Protein AF-A0A0G9MZM6-F1 (afdb_monomer_lite)

Foldseek 3Di:
DWKDWLVDIDHDDDLVNLLVLLVCDPDPRTFKMWDDPDPFWIKMWGDAQQAIWIWTGDGDDLVRIWTWADDPDDRRDRDDDDDPVVCVPCVPGHWDFNRHDHSVLVSVCSSCVSVVNNVPNPTDTDRDDRTD

Structure (mmCIF, N/CA/C/O backbone):
data_AF-A0A0G9MZM6-F1
#
_entry.id   AF-A0A0G9MZM6-F1
#
loop_
_atom_site.group_PDB
_atom_site.id
_atom_site.type_symbol
_atom_site.label_atom_id
_atom_site.label_alt_id
_atom_site.label_comp_id
_atom_site.label_asym_id
_atom_site.label_entity_id
_atom_site.label_seq_id
_atom_site.pdbx_PDB_ins_code
_atom_site.Cartn_x
_atom_site.Cartn_y
_atom_site.Cartn_z
_atom_site.occupancy
_atom_site.B_iso_or_equiv
_atom_site.auth_seq_id
_atom_site.auth_comp_id
_atom_site.auth_asym_id
_atom_site.auth_atom_id
_atom_site.pdbx_PDB_model_num
ATOM 1 N N . MET A 1 1 ? -8.897 -0.096 10.706 1.00 95.50 1 MET A N 1
ATOM 2 C CA . MET A 1 1 ? -8.618 0.531 9.390 1.00 95.50 1 MET A CA 1
ATOM 3 C C . MET A 1 1 ? -9.199 -0.375 8.334 1.00 95.50 1 MET A C 1
ATOM 5 O O . MET A 1 1 ? -9.195 -1.584 8.543 1.00 95.50 1 MET A O 1
ATOM 9 N N . ARG A 1 2 ? -9.648 0.194 7.218 1.00 97.50 2 ARG A N 1
ATOM 10 C CA . ARG A 1 2 ? -10.266 -0.565 6.135 1.00 97.50 2 ARG A CA 1
ATOM 11 C C . ARG A 1 2 ? -9.247 -0.899 5.056 1.00 97.50 2 ARG A C 1
ATOM 13 O O . ARG A 1 2 ? -8.579 0.011 4.572 1.00 97.50 2 ARG A O 1
ATOM 20 N N . LEU A 1 3 ? -9.149 -2.167 4.673 1.00 97.56 3 LEU A N 1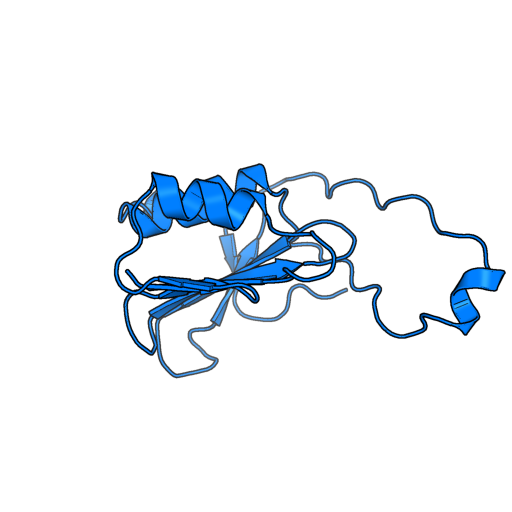
ATOM 21 C CA . LEU A 1 3 ? -8.368 -2.617 3.522 1.00 97.56 3 LEU A CA 1
ATOM 22 C C . LEU A 1 3 ? -9.298 -2.869 2.335 1.00 97.56 3 LEU A C 1
ATOM 24 O O . LEU A 1 3 ? -10.305 -3.555 2.473 1.00 97.56 3 LEU A O 1
ATOM 28 N N . GLU A 1 4 ? -8.917 -2.377 1.168 1.00 96.94 4 GLU A N 1
ATOM 29 C CA . GLU A 1 4 ? -9.540 -2.681 -0.114 1.00 96.94 4 GLU A CA 1
ATOM 30 C C . GLU A 1 4 ? -8.470 -3.203 -1.078 1.00 96.94 4 GLU A C 1
ATOM 32 O O . GLU A 1 4 ? -7.367 -2.664 -1.155 1.00 96.94 4 GLU A O 1
ATOM 37 N N . THR A 1 5 ? -8.793 -4.256 -1.813 1.00 93.75 5 THR A N 1
ATOM 38 C CA . THR A 1 5 ? -8.008 -4.811 -2.924 1.00 93.75 5 THR A CA 1
ATOM 39 C C . THR A 1 5 ? -8.960 -5.076 -4.085 1.00 93.75 5 THR A C 1
ATOM 41 O O . THR A 1 5 ? -10.175 -4.946 -3.927 1.00 93.75 5 THR A O 1
ATOM 44 N N . ASP A 1 6 ? -8.455 -5.514 -5.234 1.00 89.31 6 ASP A N 1
ATOM 45 C CA . ASP A 1 6 ? -9.346 -5.914 -6.334 1.00 89.31 6 ASP A CA 1
ATOM 46 C C . ASP A 1 6 ? -10.145 -7.194 -6.021 1.00 89.31 6 ASP A C 1
ATOM 48 O O . ASP A 1 6 ? -11.148 -7.480 -6.672 1.00 89.31 6 ASP A O 1
ATOM 52 N N . LEU A 1 7 ? -9.733 -7.955 -4.999 1.00 89.62 7 LEU A N 1
ATOM 53 C CA . LEU A 1 7 ? -10.337 -9.239 -4.639 1.00 89.62 7 LEU A CA 1
ATOM 54 C C . LEU A 1 7 ? -11.255 -9.175 -3.416 1.00 89.62 7 LEU A C 1
ATOM 56 O O . LEU A 1 7 ? -12.126 -10.031 -3.262 1.00 89.62 7 LEU A O 1
ATOM 60 N N . THR A 1 8 ? -11.025 -8.234 -2.501 1.00 94.00 8 THR A N 1
ATOM 61 C CA . THR A 1 8 ? -11.732 -8.184 -1.216 1.00 94.00 8 THR A CA 1
ATOM 62 C C . THR A 1 8 ? -11.700 -6.802 -0.579 1.00 94.00 8 THR A C 1
ATOM 64 O O . THR A 1 8 ? -10.752 -6.037 -0.764 1.00 94.00 8 THR A O 1
ATOM 67 N N . GLU A 1 9 ? -12.701 -6.544 0.262 1.00 97.00 9 GLU A N 1
ATOM 68 C CA . GLU A 1 9 ? -12.768 -5.414 1.187 1.00 97.00 9 GLU A CA 1
ATOM 69 C C . GLU A 1 9 ? -12.906 -5.944 2.623 1.00 97.00 9 GLU A C 1
ATOM 71 O O . GLU A 1 9 ? -13.680 -6.867 2.882 1.00 97.00 9 GLU A O 1
ATOM 76 N N . ILE A 1 10 ? -12.134 -5.389 3.557 1.00 97.31 10 ILE A N 1
ATOM 77 C CA . ILE A 1 10 ? -12.123 -5.757 4.977 1.00 97.31 10 ILE A CA 1
ATOM 78 C C . ILE A 1 10 ? -12.238 -4.468 5.793 1.00 97.31 10 ILE A C 1
ATOM 80 O O . ILE A 1 10 ? -11.337 -3.634 5.756 1.00 97.31 10 ILE A O 1
ATOM 84 N N . ALA A 1 11 ? -13.337 -4.296 6.532 1.00 96.44 11 ALA A N 1
ATOM 85 C CA . ALA A 1 11 ? -13.633 -3.056 7.260 1.00 96.44 11 ALA A CA 1
ATOM 86 C C . ALA A 1 11 ? -12.646 -2.760 8.406 1.00 96.44 11 ALA A C 1
ATOM 88 O O . ALA A 1 11 ? -12.219 -1.617 8.568 1.00 96.44 11 ALA A O 1
ATOM 89 N N . ASP A 1 12 ? -12.251 -3.793 9.154 1.00 96.50 12 ASP A N 1
ATOM 90 C CA . ASP A 1 12 ? -11.367 -3.696 10.316 1.00 96.50 12 ASP A CA 1
ATOM 91 C C . ASP A 1 12 ? -10.230 -4.712 10.204 1.00 96.50 12 ASP A C 1
ATOM 93 O O . ASP A 1 12 ? -10.233 -5.756 10.849 1.00 96.50 12 ASP A O 1
ATOM 97 N N . VAL A 1 13 ? -9.265 -4.403 9.337 1.00 97.12 13 VAL A N 1
ATOM 98 C CA . VAL A 1 13 ? -8.176 -5.321 8.991 1.00 97.12 13 VAL A CA 1
ATOM 99 C C . VAL A 1 13 ? -7.195 -5.522 10.152 1.00 97.12 13 VAL A C 1
ATOM 101 O O . VAL A 1 13 ? -6.744 -4.549 10.771 1.00 97.12 13 VAL A O 1
ATOM 104 N N . THR A 1 14 ? -6.815 -6.775 10.421 1.00 97.50 14 THR A N 1
ATOM 105 C CA . THR A 1 14 ? -5.687 -7.091 11.319 1.00 97.50 14 THR A CA 1
ATOM 106 C C . THR A 1 14 ? -4.342 -7.068 10.586 1.00 97.50 14 THR A C 1
ATOM 108 O O . THR A 1 14 ? -4.274 -7.043 9.357 1.00 97.50 14 THR A O 1
ATOM 111 N N . ALA A 1 15 ? -3.233 -7.101 11.331 1.00 96.00 15 ALA A N 1
ATOM 112 C CA . ALA A 1 15 ? -1.897 -7.164 10.736 1.00 96.00 15 ALA A CA 1
ATOM 113 C C . ALA A 1 15 ? -1.681 -8.451 9.916 1.00 96.00 15 ALA A C 1
ATOM 115 O O . ALA A 1 15 ? -1.085 -8.411 8.839 1.00 96.00 15 ALA A O 1
ATOM 116 N N . GLU A 1 16 ? -2.191 -9.585 10.397 1.00 96.81 16 GLU A N 1
ATOM 117 C CA . GLU A 1 16 ? -2.105 -10.874 9.710 1.00 96.81 16 GLU A CA 1
ATOM 118 C C . GLU A 1 16 ? -2.941 -10.888 8.428 1.00 96.81 16 GLU A C 1
ATOM 120 O O . GLU A 1 16 ? -2.488 -11.394 7.401 1.00 96.81 16 GLU A O 1
ATOM 125 N N . GLU A 1 17 ? -4.150 -10.322 8.469 1.00 97.44 17 GLU A N 1
ATOM 126 C CA . GLU A 1 17 ? -5.009 -10.198 7.289 1.00 97.44 17 GLU A CA 1
ATOM 127 C C . GLU A 1 17 ? -4.385 -9.280 6.245 1.00 97.44 17 GLU A C 1
ATOM 129 O O . GLU A 1 17 ? -4.320 -9.643 5.073 1.00 97.44 17 GLU A O 1
ATOM 134 N N . LEU A 1 18 ? -3.845 -8.141 6.680 1.00 96.94 18 LEU A N 1
ATOM 135 C CA . LEU A 1 18 ? -3.131 -7.218 5.814 1.00 96.94 18 LEU A CA 1
ATOM 136 C C . LEU A 1 18 ? -1.954 -7.909 5.118 1.00 96.94 18 LEU A C 1
ATOM 138 O O . LEU A 1 18 ? -1.842 -7.847 3.896 1.00 96.94 18 LEU A O 1
ATOM 142 N N . HIS A 1 19 ? -1.094 -8.600 5.870 1.00 95.69 19 HIS A N 1
ATOM 143 C CA . HIS A 1 19 ? 0.048 -9.308 5.296 1.00 95.69 19 HIS A CA 1
ATOM 144 C C . HIS A 1 19 ? -0.393 -10.383 4.293 1.00 95.69 19 HIS A C 1
ATOM 146 O O . HIS A 1 19 ? 0.153 -10.462 3.191 1.00 95.69 19 HIS A O 1
ATOM 152 N N . ARG A 1 20 ? -1.416 -11.175 4.642 1.00 95.00 20 ARG A N 1
ATOM 153 C CA . ARG A 1 20 ? -1.964 -12.223 3.773 1.00 95.00 20 ARG A CA 1
ATOM 154 C C . ARG A 1 20 ? -2.514 -11.659 2.466 1.00 95.00 20 ARG A C 1
ATOM 156 O O . ARG A 1 20 ? -2.214 -12.209 1.411 1.00 95.00 20 ARG A O 1
ATOM 163 N N . GLU A 1 21 ? -3.312 -10.595 2.517 1.00 94.94 21 GLU A N 1
ATOM 164 C CA . GLU A 1 21 ? -3.906 -10.026 1.304 1.00 94.94 21 GLU A CA 1
ATOM 165 C C . GLU A 1 21 ? -2.865 -9.295 0.446 1.00 94.94 21 GLU A C 1
ATOM 167 O O . GLU A 1 21 ? -2.867 -9.448 -0.775 1.00 94.94 21 GLU A O 1
ATOM 172 N N . LEU A 1 22 ? -1.907 -8.587 1.055 1.00 93.38 22 LEU A N 1
ATOM 173 C CA . LEU A 1 22 ? -0.813 -7.961 0.307 1.00 93.38 22 LEU A CA 1
ATOM 174 C C . LEU A 1 22 ? 0.090 -8.999 -0.366 1.00 93.38 22 LEU A C 1
ATOM 176 O O . LEU A 1 22 ? 0.535 -8.771 -1.484 1.00 93.38 22 LEU A O 1
ATOM 180 N N . ALA A 1 23 ? 0.328 -10.164 0.244 1.00 92.56 23 ALA A N 1
ATOM 181 C CA . ALA A 1 23 ? 1.092 -11.251 -0.381 1.00 92.56 23 ALA A CA 1
ATOM 182 C C . ALA A 1 23 ? 0.464 -11.783 -1.686 1.00 92.56 23 ALA A C 1
ATOM 184 O O . ALA A 1 23 ? 1.132 -12.481 -2.447 1.00 92.56 23 ALA A O 1
ATOM 185 N N . ARG A 1 24 ? -0.805 -11.452 -1.956 1.00 89.31 24 ARG A N 1
ATOM 186 C CA . ARG A 1 24 ? -1.531 -11.830 -3.176 1.00 89.31 24 ARG A CA 1
ATOM 187 C C . ARG A 1 24 ? -1.466 -10.761 -4.270 1.00 89.31 24 ARG A C 1
ATOM 189 O O . ARG A 1 24 ? -2.032 -10.981 -5.344 1.00 89.31 24 ARG A O 1
ATOM 196 N N . LEU A 1 25 ? -0.832 -9.615 -4.013 1.00 86.00 25 LEU A N 1
ATOM 197 C CA . LEU A 1 25 ? -0.633 -8.568 -5.013 1.00 86.00 25 LEU A CA 1
ATOM 198 C C . LEU A 1 25 ? 0.297 -9.039 -6.134 1.00 86.00 25 LEU A C 1
ATOM 200 O O . LEU A 1 25 ? 1.269 -9.758 -5.904 1.00 86.00 25 LEU A O 1
ATOM 204 N N . GLY A 1 26 ? 0.000 -8.606 -7.358 1.00 74.12 26 GLY A N 1
ATOM 205 C CA . GLY A 1 26 ? 0.737 -8.994 -8.562 1.00 74.12 26 GLY A CA 1
ATOM 206 C C . GLY A 1 26 ? 0.398 -10.378 -9.108 1.00 74.12 26 GLY A C 1
ATOM 207 O O . GLY A 1 26 ? 1.108 -10.878 -9.979 1.00 74.12 26 GLY A O 1
ATOM 208 N N . SER A 1 27 ? -0.693 -10.974 -8.623 1.00 72.19 27 SER A N 1
ATOM 209 C CA . SER A 1 27 ? -1.447 -11.959 -9.400 1.00 72.19 27 SER A CA 1
ATOM 210 C C . SER A 1 27 ? -2.264 -11.248 -10.486 1.00 72.19 27 SER A C 1
ATOM 212 O O . SER A 1 27 ? -2.548 -10.057 -10.353 1.00 72.19 27 SER A O 1
ATOM 214 N N . ASP A 1 28 ? -2.628 -11.966 -11.554 1.00 66.94 28 ASP A N 1
ATOM 215 C CA . ASP A 1 28 ? -3.271 -11.395 -12.753 1.00 66.94 28 ASP A CA 1
ATOM 216 C C . ASP A 1 28 ? -4.552 -10.582 -12.447 1.00 66.94 28 ASP A C 1
ATOM 218 O O . ASP A 1 28 ? -4.880 -9.664 -13.195 1.00 66.94 28 ASP A O 1
ATOM 222 N N . ASP A 1 29 ? -5.210 -10.855 -11.312 1.00 76.50 29 ASP A N 1
ATOM 223 C CA . ASP A 1 29 ? -6.476 -10.237 -10.894 1.00 76.50 29 ASP A CA 1
ATOM 224 C C . ASP A 1 29 ? -6.357 -9.346 -9.635 1.00 76.50 29 ASP A C 1
ATOM 226 O O . ASP A 1 29 ? -7.372 -8.969 -9.052 1.00 76.50 29 ASP A O 1
ATOM 230 N N . ASN A 1 30 ? -5.143 -9.038 -9.155 1.00 80.44 30 ASN A N 1
ATOM 231 C CA . ASN A 1 30 ? -4.942 -8.234 -7.940 1.00 80.44 30 ASN A CA 1
ATOM 232 C C . ASN A 1 30 ? -3.803 -7.225 -8.104 1.00 80.44 30 ASN A C 1
ATOM 234 O O . ASN A 1 30 ? -2.643 -7.480 -7.755 1.00 80.44 30 ASN A O 1
ATOM 238 N N . ALA A 1 31 ? -4.150 -6.074 -8.668 1.00 85.50 31 ALA A N 1
ATOM 239 C CA . ALA A 1 31 ? -3.218 -5.062 -9.133 1.00 85.50 31 ALA A CA 1
ATOM 240 C C . ALA A 1 31 ? -2.988 -3.939 -8.115 1.00 85.50 31 ALA A C 1
ATOM 242 O O . ALA A 1 31 ? -1.988 -3.227 -8.223 1.00 85.50 31 ALA A O 1
ATOM 243 N N . ARG A 1 32 ? -3.881 -3.766 -7.133 1.00 91.12 32 ARG A N 1
ATOM 244 C CA . ARG A 1 32 ? -3.806 -2.666 -6.161 1.00 91.12 32 ARG A CA 1
ATOM 245 C C . ARG A 1 32 ? -4.249 -3.045 -4.751 1.00 91.12 32 ARG A C 1
ATOM 247 O O . ARG A 1 32 ? -5.016 -3.981 -4.541 1.00 91.12 32 ARG A O 1
ATOM 254 N N . ALA A 1 33 ? -3.821 -2.233 -3.790 1.00 94.56 33 ALA A N 1
ATOM 255 C CA . ALA A 1 33 ? -4.375 -2.226 -2.441 1.00 94.56 33 ALA A CA 1
ATOM 256 C C . ALA A 1 33 ? -4.515 -0.796 -1.913 1.00 94.56 33 ALA A C 1
ATOM 258 O O . ALA A 1 33 ? -3.671 0.055 -2.193 1.00 94.56 33 ALA A O 1
ATOM 259 N N . ILE A 1 34 ? -5.555 -0.546 -1.120 1.00 95.25 34 ILE A N 1
ATOM 260 C CA . ILE A 1 34 ? -5.819 0.718 -0.426 1.00 95.25 34 ILE A CA 1
ATOM 261 C C . ILE A 1 34 ? -6.079 0.414 1.048 1.00 95.25 34 ILE A C 1
ATOM 263 O O . ILE A 1 34 ? -6.956 -0.376 1.377 1.00 95.25 34 ILE A O 1
ATOM 267 N N . LEU A 1 35 ? -5.330 1.051 1.942 1.00 96.56 35 LEU A N 1
ATOM 268 C CA . LEU A 1 35 ? -5.509 0.970 3.386 1.00 96.56 35 LEU A CA 1
ATOM 269 C C . LEU A 1 35 ? -5.944 2.338 3.920 1.00 96.56 35 LEU A C 1
ATOM 271 O O . LEU A 1 35 ? -5.151 3.278 3.980 1.00 96.56 35 LEU A O 1
ATOM 275 N N . SER A 1 36 ? -7.212 2.443 4.304 1.00 95.38 36 SER A N 1
ATOM 276 C CA . SER A 1 36 ? -7.869 3.691 4.693 1.00 95.38 36 SER A CA 1
ATOM 277 C C . SER A 1 36 ? -8.069 3.797 6.203 1.00 95.38 36 SER A C 1
ATOM 279 O O . SER A 1 36 ? -8.546 2.866 6.863 1.00 95.38 36 SER A O 1
ATOM 281 N N . ARG A 1 37 ? -7.773 4.978 6.748 1.00 92.00 37 ARG A N 1
ATOM 282 C CA . ARG A 1 37 ? -8.224 5.394 8.087 1.00 92.00 37 ARG A CA 1
ATOM 283 C C . ARG A 1 37 ? -9.636 5.952 8.044 1.00 92.00 37 ARG A C 1
ATOM 285 O O . ARG A 1 37 ? -10.440 5.653 8.919 1.00 92.00 37 ARG A O 1
ATOM 292 N N . ASP A 1 38 ? -9.912 6.726 7.005 1.00 90.50 38 ASP A N 1
ATOM 293 C CA . ASP A 1 38 ? -11.195 7.352 6.723 1.00 90.50 38 ASP A CA 1
ATOM 294 C C . ASP A 1 38 ? -11.344 7.562 5.202 1.00 90.50 38 ASP A C 1
ATOM 296 O O . ASP A 1 38 ? -10.547 7.050 4.414 1.00 90.50 38 ASP A O 1
ATOM 300 N N . ALA A 1 39 ? -12.380 8.287 4.776 1.00 86.06 39 ALA A N 1
ATOM 301 C CA . ALA A 1 39 ? -12.688 8.513 3.362 1.00 86.06 39 ALA A CA 1
ATOM 302 C C . ALA A 1 39 ? -11.638 9.348 2.599 1.00 86.06 39 ALA A C 1
ATOM 304 O O . ALA A 1 39 ? -11.629 9.346 1.369 1.00 86.06 39 ALA A O 1
ATOM 305 N N . HIS A 1 40 ? -10.773 10.073 3.305 1.00 85.81 40 HIS A N 1
ATOM 306 C CA . HIS A 1 40 ? -9.828 11.036 2.741 1.00 85.81 40 HIS A CA 1
ATOM 307 C C . HIS A 1 40 ? -8.374 10.758 3.139 1.00 85.81 40 HIS A C 1
ATOM 309 O O . HIS A 1 40 ? -7.457 11.294 2.521 1.00 85.81 40 HIS A O 1
ATOM 315 N N . THR A 1 41 ? -8.157 9.901 4.134 1.00 88.50 41 THR A N 1
ATOM 316 C CA . THR A 1 41 ? -6.835 9.555 4.652 1.00 88.50 41 THR A CA 1
ATOM 317 C C . THR A 1 41 ? -6.538 8.086 4.384 1.00 88.50 41 THR A C 1
ATOM 319 O O . THR A 1 41 ? -7.124 7.194 5.013 1.00 88.50 41 THR A O 1
ATOM 322 N N . TYR A 1 42 ? -5.631 7.817 3.446 1.00 90.94 42 TYR A N 1
ATOM 323 C CA . TYR A 1 42 ? -5.288 6.454 3.052 1.00 90.94 42 TYR A CA 1
ATOM 324 C C . TYR A 1 42 ? -3.886 6.320 2.462 1.00 90.94 42 TYR A C 1
ATOM 326 O O . TYR A 1 42 ? -3.289 7.267 1.950 1.00 90.94 42 TYR A O 1
ATOM 334 N N . LEU A 1 43 ? -3.385 5.091 2.504 1.00 91.75 43 LEU A N 1
ATOM 335 C CA . LEU A 1 43 ? -2.228 4.641 1.749 1.00 91.75 43 LEU A CA 1
ATOM 336 C C . LEU A 1 43 ? -2.718 3.748 0.608 1.00 91.75 43 LEU A C 1
ATOM 338 O O . LEU A 1 43 ? -3.567 2.891 0.836 1.00 91.75 43 LEU A O 1
ATOM 342 N N . GLN A 1 44 ? -2.194 3.916 -0.599 1.00 92.06 44 GLN A N 1
ATOM 343 C CA . GLN A 1 44 ? -2.508 3.044 -1.724 1.00 92.06 44 GLN A CA 1
ATOM 344 C C . GLN A 1 44 ? -1.261 2.555 -2.443 1.00 92.06 44 GLN A C 1
ATOM 346 O O . GLN A 1 44 ? -0.192 3.159 -2.365 1.00 92.06 44 GLN A O 1
ATOM 351 N N . THR A 1 45 ? -1.409 1.445 -3.154 1.00 90.19 45 THR A N 1
ATOM 352 C CA . THR A 1 45 ? -0.384 0.910 -4.035 1.00 90.19 45 THR A CA 1
ATOM 353 C C . THR A 1 45 ? -0.993 0.335 -5.300 1.00 90.19 45 THR A C 1
ATOM 355 O O . THR A 1 45 ? -2.111 -0.178 -5.264 1.00 90.19 45 THR A O 1
ATOM 358 N N . ALA A 1 46 ? -0.250 0.410 -6.399 1.00 86.88 46 ALA A N 1
ATOM 359 C CA . ALA A 1 46 ? -0.607 -0.177 -7.682 1.00 86.88 46 ALA A CA 1
ATOM 360 C C . ALA A 1 46 ? 0.614 -0.860 -8.310 1.00 86.88 46 ALA A C 1
ATOM 362 O O . ALA A 1 46 ? 1.756 -0.455 -8.063 1.00 86.88 46 ALA A O 1
ATOM 363 N N . ILE A 1 47 ? 0.369 -1.895 -9.113 1.00 84.06 47 ILE A N 1
ATOM 364 C CA . ILE A 1 47 ? 1.405 -2.641 -9.826 1.00 84.06 47 ILE A CA 1
ATOM 365 C C . ILE A 1 47 ? 1.929 -1.880 -11.048 1.00 84.06 47 ILE A C 1
ATOM 367 O O . ILE A 1 47 ? 1.177 -1.306 -11.831 1.00 84.06 47 ILE A O 1
ATOM 371 N N . PHE A 1 48 ? 3.246 -1.922 -11.206 1.00 79.06 48 PHE A N 1
ATOM 372 C CA . PHE A 1 48 ? 4.023 -1.416 -12.330 1.00 79.06 48 PHE A CA 1
ATOM 373 C C . PHE A 1 48 ? 4.963 -2.534 -12.808 1.00 79.06 48 PHE A C 1
ATOM 375 O O . PHE A 1 48 ? 5.231 -3.501 -12.091 1.00 79.06 48 PHE A O 1
ATOM 382 N N . ASP A 1 49 ? 5.534 -2.401 -14.005 1.00 74.56 49 ASP A N 1
ATOM 383 C CA . ASP A 1 49 ? 6.391 -3.440 -14.605 1.00 74.56 49 ASP A CA 1
ATOM 384 C C . ASP A 1 49 ? 7.588 -3.848 -13.737 1.00 74.56 49 ASP A C 1
ATOM 386 O O . ASP A 1 49 ? 8.076 -4.983 -13.792 1.00 74.56 49 ASP A O 1
ATOM 390 N N . ASN A 1 50 ? 8.104 -2.886 -12.975 1.00 71.19 50 ASN A N 1
ATOM 391 C CA . ASN A 1 50 ? 9.283 -3.033 -12.141 1.00 71.19 50 ASN A CA 1
ATOM 392 C C . ASN A 1 50 ? 8.961 -3.118 -10.640 1.00 71.19 50 ASN A C 1
ATOM 394 O O . ASN A 1 50 ? 9.893 -3.127 -9.843 1.00 71.19 50 ASN A O 1
ATOM 398 N N . GLY A 1 51 ? 7.691 -3.220 -10.236 1.00 83.88 51 GLY A N 1
ATOM 399 C CA . GLY A 1 51 ? 7.312 -3.365 -8.830 1.00 83.88 51 GLY A CA 1
ATOM 400 C C . GLY A 1 51 ? 5.997 -2.675 -8.507 1.00 83.88 51 GLY A C 1
ATOM 401 O O . GLY A 1 51 ? 5.026 -2.801 -9.241 1.00 83.88 51 GLY A O 1
ATOM 402 N N . PHE A 1 52 ? 5.968 -1.950 -7.397 1.00 85.69 52 PHE A N 1
ATOM 403 C CA . PHE A 1 52 ? 4.769 -1.300 -6.889 1.00 85.69 52 PHE A CA 1
ATOM 404 C C . PHE A 1 52 ? 5.046 0.159 -6.566 1.00 85.69 52 PHE A C 1
ATOM 406 O O . PHE A 1 52 ? 6.025 0.464 -5.890 1.00 85.69 52 PHE A O 1
ATOM 413 N N . VAL A 1 53 ? 4.178 1.065 -6.996 1.00 85.81 53 VAL A N 1
ATOM 414 C CA . VAL A 1 53 ? 4.230 2.459 -6.537 1.00 85.81 53 VAL A CA 1
ATOM 415 C C . VAL A 1 53 ? 3.362 2.577 -5.299 1.00 85.81 53 VAL A C 1
ATOM 417 O O . VAL A 1 53 ? 2.319 1.932 -5.211 1.00 85.81 53 VAL A O 1
ATOM 420 N N . VAL A 1 54 ? 3.812 3.360 -4.323 1.00 87.19 54 VAL A N 1
ATOM 421 C CA . VAL A 1 54 ? 3.067 3.611 -3.089 1.00 87.19 54 VAL A CA 1
ATOM 422 C C . VAL A 1 54 ? 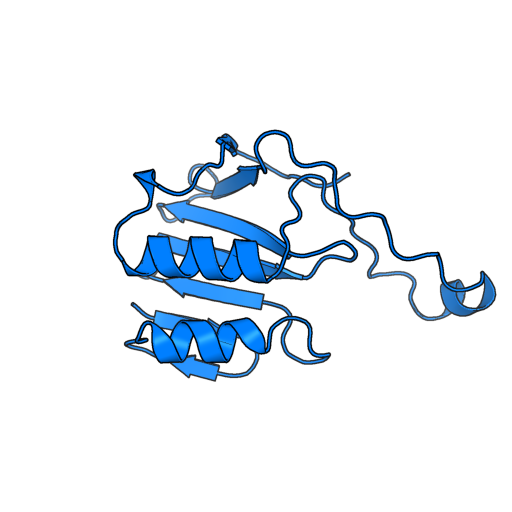2.784 5.093 -2.979 1.00 87.19 54 VAL A C 1
ATOM 424 O O . VAL A 1 54 ? 3.685 5.922 -3.104 1.00 87.19 54 VAL A O 1
ATOM 427 N N . GLU A 1 55 ? 1.531 5.410 -2.699 1.00 87.06 55 GLU A N 1
ATOM 428 C CA . GLU A 1 55 ? 1.031 6.769 -2.602 1.00 87.06 55 GLU A CA 1
ATOM 429 C C . GLU A 1 55 ? 0.279 6.944 -1.289 1.00 87.06 55 GLU A C 1
ATOM 431 O O . GLU A 1 55 ? -0.365 6.022 -0.788 1.00 87.06 55 GLU A O 1
ATOM 436 N N . ARG A 1 56 ? 0.350 8.144 -0.728 1.00 85.56 56 ARG A N 1
ATOM 437 C CA . ARG A 1 56 ? -0.394 8.537 0.461 1.00 85.56 56 ARG A CA 1
ATOM 438 C C . ARG A 1 56 ? -1.287 9.712 0.123 1.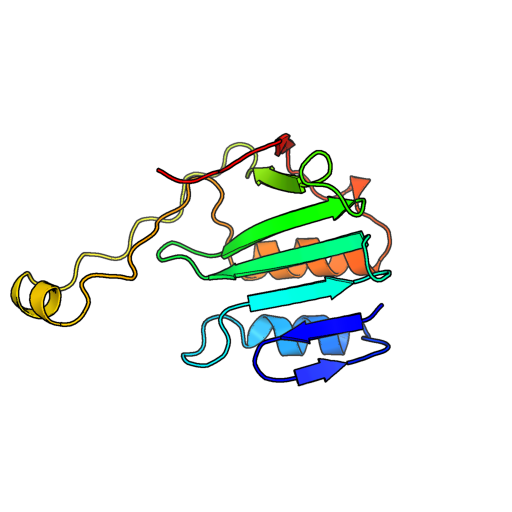00 85.56 56 ARG A C 1
ATOM 440 O O . ARG A 1 56 ? -0.864 10.639 -0.571 1.00 85.56 56 ARG A O 1
ATOM 447 N N . ARG A 1 57 ? -2.506 9.666 0.647 1.00 82.88 57 ARG A N 1
ATOM 448 C CA . ARG A 1 57 ? -3.427 10.792 0.688 1.00 82.88 57 ARG A CA 1
ATOM 449 C C . ARG A 1 57 ? -3.723 11.151 2.128 1.00 82.88 57 ARG A C 1
ATOM 451 O O . ARG A 1 57 ? -4.129 10.289 2.902 1.00 82.88 57 ARG A O 1
ATOM 458 N N . ASP A 1 58 ? -3.524 12.423 2.447 1.00 79.31 58 ASP A N 1
ATOM 459 C CA . ASP A 1 58 ? -3.819 13.009 3.755 1.00 79.31 58 ASP A CA 1
ATOM 460 C C . ASP A 1 58 ? -4.864 14.128 3.601 1.00 79.31 58 ASP A C 1
ATOM 462 O O . ASP A 1 58 ? -4.617 15.278 3.967 1.00 79.31 58 ASP A O 1
ATOM 466 N N . GLY A 1 59 ? -6.012 13.827 2.985 1.00 69.75 59 GLY A N 1
ATOM 467 C CA . GLY A 1 59 ? -7.060 14.810 2.715 1.00 69.75 59 GLY A CA 1
ATOM 468 C C . GLY A 1 59 ? -7.791 14.614 1.384 1.00 69.75 59 GLY A C 1
ATOM 469 O O . GLY A 1 59 ? -7.496 13.728 0.585 1.00 69.75 59 GLY A O 1
ATOM 470 N N . GLY A 1 60 ? -8.808 15.449 1.155 1.00 55.59 60 GLY A N 1
ATOM 471 C CA . GLY A 1 60 ? -9.697 15.352 -0.010 1.00 55.59 60 GLY A CA 1
ATOM 472 C C . GLY A 1 60 ? -9.189 16.020 -1.296 1.00 55.59 60 GLY A C 1
ATOM 473 O O . GLY A 1 60 ? -9.891 15.961 -2.302 1.00 55.59 60 GLY A O 1
ATOM 474 N N . GLY A 1 61 ? -8.018 16.669 -1.280 1.00 58.44 61 GLY A N 1
ATOM 475 C CA . GLY A 1 61 ? -7.482 17.455 -2.404 1.00 58.44 61 GLY A CA 1
ATOM 476 C C . GLY A 1 61 ? -6.215 16.860 -3.033 1.00 58.44 61 GLY A C 1
ATOM 477 O O . GLY A 1 61 ? -5.482 16.112 -2.385 1.00 58.44 61 GLY A O 1
ATOM 478 N N . GLU A 1 62 ? -5.916 17.214 -4.289 1.00 57.19 62 GLU A N 1
ATOM 479 C CA . GLU A 1 62 ? -4.674 16.810 -4.986 1.00 57.19 62 GLU A CA 1
ATOM 480 C C . GLU A 1 62 ? -3.404 17.318 -4.286 1.00 57.19 62 GLU A C 1
ATOM 482 O O . GLU A 1 62 ? -2.377 16.650 -4.293 1.00 57.19 62 GLU A O 1
ATOM 487 N N . GLU A 1 63 ? -3.490 18.447 -3.584 1.00 53.97 63 GLU A N 1
ATOM 488 C CA . GLU A 1 63 ? -2.412 19.014 -2.759 1.00 53.97 63 GLU A CA 1
ATOM 489 C C . GLU A 1 63 ? -1.976 18.126 -1.577 1.00 53.97 63 GLU A C 1
ATOM 491 O O . GLU A 1 63 ? -0.937 18.367 -0.960 1.00 53.97 63 GLU A O 1
ATOM 496 N N . THR A 1 64 ? -2.746 17.076 -1.282 1.00 57.69 64 THR A N 1
ATOM 497 C CA . THR A 1 64 ? -2.464 16.092 -0.226 1.00 57.69 64 THR A CA 1
ATOM 498 C C . THR A 1 64 ? -2.014 14.737 -0.775 1.00 57.69 64 THR A C 1
ATOM 500 O O . THR A 1 64 ? -1.967 13.756 -0.034 1.00 57.69 64 THR A O 1
ATOM 503 N N .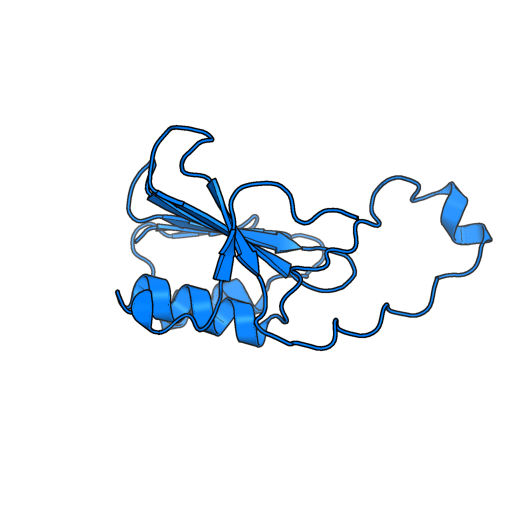 HIS A 1 65 ? -1.692 14.676 -2.072 1.00 60.75 65 HIS A N 1
ATOM 504 C CA . HIS A 1 65 ? -1.206 13.485 -2.759 1.00 60.75 65 HIS A CA 1
ATOM 505 C C . HIS A 1 65 ? 0.323 13.440 -2.738 1.00 60.75 65 HIS A C 1
ATOM 507 O O . HIS A 1 65 ? 0.999 14.315 -3.281 1.00 60.75 65 HIS A O 1
ATOM 513 N N . PHE A 1 66 ? 0.867 12.405 -2.104 1.00 65.50 66 PHE A N 1
ATOM 514 C CA . PHE A 1 66 ? 2.305 12.209 -1.981 1.00 65.50 66 PHE A CA 1
ATOM 515 C C . PHE A 1 66 ? 2.707 10.833 -2.492 1.00 65.50 66 PHE A C 1
ATOM 517 O O . PHE A 1 66 ? 2.114 9.826 -2.109 1.00 65.50 66 PHE A O 1
ATOM 524 N N . HIS A 1 67 ? 3.759 10.774 -3.299 1.00 65.44 67 HIS A N 1
ATOM 525 C CA . HIS A 1 67 ? 4.366 9.522 -3.730 1.00 65.44 67 HIS A CA 1
ATOM 526 C C . HIS A 1 67 ? 5.520 9.183 -2.787 1.00 65.44 67 HIS A C 1
ATOM 528 O O . HIS A 1 67 ? 6.334 10.042 -2.429 1.00 65.44 67 HIS A O 1
ATOM 534 N N . ALA A 1 68 ? 5.595 7.926 -2.355 1.00 64.56 68 ALA A N 1
ATOM 535 C CA . ALA A 1 68 ? 6.746 7.447 -1.612 1.00 64.56 68 ALA A CA 1
ATOM 536 C C . ALA A 1 68 ? 7.915 7.248 -2.584 1.00 64.56 68 ALA A C 1
ATOM 538 O O . ALA A 1 68 ? 7.820 6.466 -3.524 1.00 64.56 68 ALA A O 1
ATOM 539 N N . VAL A 1 69 ? 9.042 7.913 -2.331 1.00 65.06 69 VAL A N 1
ATOM 540 C CA . VAL A 1 69 ? 10.265 7.753 -3.126 1.00 65.06 69 VAL A CA 1
ATOM 541 C C . VAL A 1 69 ? 11.273 6.893 -2.350 1.00 65.06 69 VAL A C 1
ATOM 543 O O . VAL A 1 69 ? 11.590 7.226 -1.195 1.00 65.06 69 VAL A O 1
ATOM 546 N N . PRO A 1 70 ? 11.804 5.799 -2.933 1.00 61.09 70 PRO A N 1
ATOM 547 C CA . PRO A 1 70 ? 12.846 5.002 -2.299 1.00 61.09 70 PRO A CA 1
ATOM 548 C C . PRO A 1 70 ? 14.109 5.842 -2.087 1.00 61.09 70 PRO A C 1
ATOM 550 O O . PRO A 1 70 ? 14.677 6.415 -3.018 1.00 61.09 70 PRO A O 1
ATOM 553 N N . ARG A 1 71 ? 14.595 5.910 -0.844 1.00 54.53 71 ARG A N 1
ATOM 554 C CA . ARG A 1 71 ? 15.836 6.619 -0.523 1.00 54.53 71 ARG A CA 1
ATOM 555 C C . ARG A 1 71 ? 17.026 5.770 -0.992 1.00 54.53 71 ARG A C 1
ATOM 557 O O . ARG A 1 71 ? 17.369 4.786 -0.353 1.00 54.53 71 ARG A O 1
ATOM 564 N N . HIS A 1 72 ? 17.652 6.151 -2.107 1.00 45.09 72 HIS A N 1
ATOM 565 C CA . HIS A 1 72 ? 18.868 5.518 -2.656 1.00 45.09 72 HIS A CA 1
ATOM 566 C C . HIS A 1 72 ? 18.764 4.024 -3.029 1.00 45.09 72 HIS A C 1
ATOM 568 O O . HIS A 1 72 ? 19.773 3.317 -2.995 1.00 45.09 72 HIS A O 1
ATOM 574 N N . ALA A 1 73 ? 17.595 3.524 -3.433 1.00 47.38 73 ALA A N 1
ATOM 575 C CA . ALA A 1 73 ? 17.516 2.169 -3.975 1.00 47.38 73 ALA A CA 1
ATOM 576 C C . ALA A 1 73 ? 17.958 2.161 -5.447 1.00 47.38 73 ALA A C 1
ATOM 578 O O . ALA A 1 73 ? 17.486 2.962 -6.255 1.00 47.38 73 ALA A O 1
ATOM 579 N N . LYS A 1 74 ? 18.855 1.239 -5.824 1.00 47.19 74 LYS A N 1
ATOM 580 C CA . LYS A 1 74 ? 18.971 0.846 -7.234 1.00 47.19 74 LYS A CA 1
ATOM 581 C C . LYS A 1 74 ? 17.603 0.308 -7.639 1.00 47.19 74 LYS A C 1
ATOM 583 O O . LYS A 1 74 ? 17.139 -0.645 -7.019 1.00 47.19 74 LYS A O 1
ATOM 588 N N . LEU A 1 75 ? 16.989 0.910 -8.656 1.00 49.31 75 LEU A N 1
ATOM 589 C CA . LEU A 1 75 ? 15.746 0.399 -9.223 1.00 49.31 75 LEU A CA 1
ATOM 590 C C . LEU A 1 75 ? 15.909 -1.100 -9.518 1.00 49.31 75 LEU A C 1
ATOM 592 O O . LEU A 1 75 ? 16.963 -1.491 -10.041 1.00 49.31 75 LEU A O 1
ATOM 596 N N . PRO A 1 76 ? 14.917 -1.943 -9.189 1.00 50.06 76 PRO A N 1
ATOM 597 C CA . PRO A 1 76 ? 14.946 -3.338 -9.598 1.00 50.06 76 PRO A CA 1
ATOM 598 C C . PRO A 1 76 ? 15.160 -3.410 -11.114 1.00 50.06 76 PRO A C 1
ATOM 600 O O . PRO A 1 76 ? 14.593 -2.631 -11.883 1.00 50.06 76 PRO A O 1
ATOM 603 N N . GLY A 1 77 ? 16.051 -4.308 -11.539 1.00 45.19 77 GLY A N 1
ATOM 604 C CA . GLY A 1 77 ? 16.383 -4.466 -12.950 1.00 45.19 77 GLY A CA 1
ATOM 605 C C . GLY A 1 77 ? 15.124 -4.763 -13.761 1.00 45.19 77 GLY A C 1
ATOM 606 O O . GLY A 1 77 ? 14.356 -5.658 -13.413 1.00 45.19 77 GLY A O 1
ATOM 607 N N . VAL A 1 78 ? 14.918 -4.009 -14.841 1.00 53.91 78 VAL A N 1
ATOM 608 C CA . VAL A 1 78 ? 13.798 -4.218 -15.766 1.00 53.91 78 VAL A CA 1
ATOM 609 C C . VAL A 1 78 ? 13.847 -5.664 -16.266 1.00 53.91 78 VAL A C 1
ATOM 611 O O . VAL A 1 78 ? 14.886 -6.107 -16.769 1.00 53.91 78 VAL A O 1
ATOM 614 N N . LYS A 1 79 ? 12.746 -6.417 -16.129 1.00 51.69 79 LYS A N 1
ATOM 615 C CA . LYS A 1 79 ? 12.659 -7.774 -16.691 1.00 51.69 79 LYS A CA 1
ATOM 616 C C . LYS A 1 79 ? 12.959 -7.711 -18.200 1.00 51.69 79 LYS A C 1
ATOM 618 O O . LYS A 1 79 ? 12.493 -6.791 -18.877 1.00 51.69 79 LYS A O 1
ATOM 623 N N . PRO A 1 80 ? 13.752 -8.647 -18.754 1.00 43.22 80 PRO A N 1
ATOM 624 C CA . PRO A 1 80 ? 14.136 -8.604 -20.158 1.00 43.22 80 PRO A CA 1
ATOM 625 C C . PRO A 1 80 ? 12.902 -8.618 -21.066 1.00 43.22 80 PRO A C 1
ATOM 627 O O . PRO A 1 80 ? 11.963 -9.389 -20.867 1.00 43.22 80 PRO A O 1
ATOM 630 N N . LYS A 1 81 ? 12.927 -7.731 -22.067 1.00 49.09 81 LYS A N 1
ATOM 631 C CA . LYS A 1 81 ? 11.827 -7.466 -23.000 1.00 49.09 81 LYS A CA 1
ATOM 632 C C . LYS A 1 81 ? 11.322 -8.766 -23.648 1.00 49.09 81 LYS A C 1
ATOM 634 O O . LYS A 1 81 ? 12.137 -9.510 -24.200 1.00 49.09 81 LYS A O 1
ATOM 639 N N . PRO A 1 82 ? 10.004 -9.022 -23.697 1.00 50.91 82 PRO A N 1
ATOM 640 C CA . PRO A 1 82 ? 9.470 -10.015 -24.613 1.00 50.91 82 PRO A CA 1
ATOM 641 C C . PRO A 1 82 ? 9.734 -9.586 -26.064 1.00 50.91 82 PRO A C 1
ATOM 643 O O . PRO A 1 82 ? 9.755 -8.400 -26.396 1.00 50.91 82 PRO A O 1
ATOM 646 N N . ALA A 1 83 ? 9.975 -10.568 -26.932 1.00 63.53 83 ALA A N 1
ATOM 647 C CA . ALA A 1 83 ? 10.337 -10.343 -28.326 1.00 63.53 83 ALA A CA 1
ATOM 648 C C . ALA A 1 83 ? 9.323 -9.451 -29.076 1.00 63.53 83 ALA A C 1
ATOM 650 O O . ALA A 1 83 ? 8.124 -9.460 -28.793 1.00 63.53 83 ALA A O 1
ATOM 651 N N . TRP A 1 84 ? 9.818 -8.723 -30.081 1.00 53.84 84 TRP A N 1
ATOM 652 C CA . TRP A 1 84 ? 9.118 -7.663 -30.824 1.00 53.84 84 TRP A CA 1
ATOM 653 C C . TRP A 1 84 ? 7.720 -8.033 -31.358 1.00 53.84 84 TRP A C 1
ATOM 655 O O . TRP A 1 84 ? 6.844 -7.178 -31.409 1.00 53.84 84 TRP A O 1
ATOM 665 N N . TRP A 1 85 ? 7.479 -9.299 -31.693 1.00 58.94 85 TRP A N 1
ATOM 666 C CA . TRP A 1 85 ? 6.177 -9.821 -32.125 1.00 58.94 85 TRP A CA 1
ATOM 667 C C . TRP A 1 85 ? 5.069 -9.793 -31.052 1.00 58.94 85 TRP A C 1
ATOM 669 O O . TRP A 1 85 ? 3.901 -9.650 -31.403 1.00 58.94 85 TRP A O 1
ATOM 679 N N . LYS A 1 86 ? 5.393 -9.838 -29.749 1.00 56.56 86 LYS A N 1
ATOM 680 C CA . LYS A 1 86 ? 4.394 -9.689 -28.665 1.00 56.56 86 LYS A CA 1
ATOM 681 C C . LYS A 1 86 ? 3.919 -8.241 -28.482 1.00 56.56 86 LYS A C 1
ATOM 683 O O . LYS A 1 86 ? 2.898 -7.996 -27.852 1.00 56.56 86 LYS A O 1
ATOM 688 N N . ARG A 1 87 ? 4.633 -7.281 -29.072 1.00 49.16 87 ARG A N 1
ATOM 689 C CA . ARG A 1 87 ? 4.412 -5.835 -28.929 1.00 49.16 87 ARG A CA 1
ATOM 690 C C . ARG A 1 87 ? 3.155 -5.329 -29.655 1.00 49.16 87 ARG A C 1
ATOM 692 O O . ARG A 1 87 ? 2.693 -4.237 -29.359 1.00 49.16 87 ARG A O 1
ATOM 699 N N . VAL A 1 88 ? 2.601 -6.122 -30.577 1.00 53.47 88 VAL A N 1
ATOM 700 C CA . VAL A 1 88 ? 1.419 -5.764 -31.388 1.00 53.47 88 VAL A CA 1
ATOM 701 C C . VAL A 1 88 ? 0.096 -6.058 -30.662 1.00 53.47 88 VAL A C 1
ATOM 703 O O . VAL A 1 88 ? -0.923 -5.474 -31.003 1.00 53.47 88 VAL A O 1
ATOM 706 N N . TRP A 1 89 ? 0.109 -6.908 -29.628 1.00 48.78 89 TRP A N 1
ATOM 707 C CA . TRP A 1 89 ? -1.102 -7.317 -28.897 1.00 48.78 89 TRP A CA 1
ATOM 708 C C . TRP A 1 89 ? -1.246 -6.677 -27.503 1.00 48.78 89 TRP A C 1
ATOM 710 O O . TRP A 1 89 ? -2.300 -6.803 -26.893 1.00 48.78 89 TRP A O 1
ATOM 720 N N . PHE A 1 90 ? -0.218 -5.979 -27.002 1.00 42.84 90 PHE A N 1
ATOM 721 C CA . PHE A 1 90 ? -0.156 -5.471 -25.618 1.00 42.84 90 PHE A CA 1
ATOM 722 C C . PHE A 1 90 ? 0.320 -4.009 -25.535 1.00 42.84 90 PHE A C 1
ATOM 724 O O . PHE A 1 90 ? 1.104 -3.640 -24.665 1.00 42.84 90 PHE A O 1
ATOM 731 N N . SER A 1 91 ? -0.107 -3.151 -26.464 1.00 36.41 91 SER A N 1
ATOM 732 C CA . SER A 1 91 ? 0.421 -1.787 -26.639 1.00 36.41 91 SER A CA 1
ATOM 733 C C . SER A 1 91 ? -0.002 -0.755 -25.573 1.00 36.41 91 SER A C 1
ATOM 735 O O . SER A 1 91 ? -0.057 0.429 -25.893 1.00 36.41 91 SER A O 1
ATOM 737 N N . GLY A 1 92 ? -0.312 -1.157 -24.336 1.00 43.34 92 GLY A N 1
ATOM 738 C CA . GLY A 1 92 ? -0.887 -0.249 -23.330 1.00 43.34 92 GLY A CA 1
ATOM 739 C C . GLY A 1 92 ? -0.324 -0.300 -21.908 1.00 43.34 92 GLY A C 1
ATOM 740 O O . GLY A 1 92 ? -0.668 0.575 -21.127 1.00 43.34 92 GLY A O 1
ATOM 741 N N . LEU A 1 93 ? 0.506 -1.275 -21.530 1.00 46.12 93 LEU A N 1
ATOM 742 C CA . LEU A 1 93 ? 0.729 -1.577 -20.105 1.00 46.12 93 LEU A CA 1
ATOM 743 C C . LEU A 1 93 ? 2.201 -1.813 -19.770 1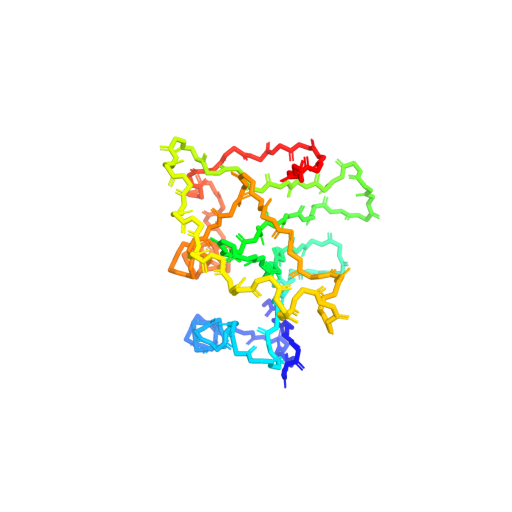.00 46.12 93 LEU A C 1
ATOM 745 O O . LEU A 1 93 ? 2.551 -2.872 -19.271 1.00 46.12 93 LEU A O 1
ATOM 749 N N . TYR A 1 94 ? 3.065 -0.843 -20.071 1.00 51.19 94 TYR A N 1
ATOM 750 C CA . TYR A 1 94 ? 4.467 -0.914 -19.657 1.00 51.19 94 TYR A CA 1
ATOM 751 C C . TYR A 1 94 ? 4.918 0.410 -19.040 1.00 51.19 94 TYR A C 1
ATOM 753 O O . TYR A 1 94 ? 5.678 1.164 -19.649 1.00 51.19 94 TYR A O 1
ATOM 761 N N . ILE A 1 95 ? 4.373 0.731 -17.864 1.00 61.03 95 ILE A N 1
ATOM 762 C CA . ILE A 1 95 ? 4.807 1.888 -17.076 1.00 61.03 95 ILE A CA 1
ATOM 763 C C . ILE A 1 95 ? 5.822 1.366 -16.057 1.00 61.03 95 ILE A C 1
ATOM 765 O O . ILE A 1 95 ? 5.498 0.552 -15.192 1.00 61.03 95 ILE A O 1
ATOM 769 N N . THR A 1 96 ? 7.075 1.794 -16.189 1.00 61.88 96 THR A N 1
ATOM 770 C CA . THR A 1 96 ? 8.120 1.579 -15.180 1.00 61.88 96 THR A CA 1
ATOM 771 C C . THR A 1 96 ? 8.257 2.849 -14.357 1.00 61.88 96 THR A C 1
ATOM 773 O O . THR A 1 96 ? 8.467 3.910 -14.939 1.00 61.88 96 THR A O 1
ATOM 776 N N . SER A 1 97 ? 8.192 2.755 -13.030 1.00 67.06 97 SER A N 1
ATOM 777 C CA . SER A 1 97 ? 8.335 3.927 -12.158 1.00 67.06 97 SER A CA 1
ATOM 778 C C . SER A 1 97 ? 9.709 3.974 -11.494 1.00 67.06 97 SER A C 1
ATOM 780 O O . SER A 1 97 ? 10.238 2.953 -11.046 1.00 67.06 97 SER A O 1
ATOM 782 N N . GLU A 1 98 ? 10.280 5.173 -11.370 1.00 67.81 98 GLU A N 1
ATOM 783 C CA . GLU A 1 98 ? 11.480 5.404 -10.551 1.00 67.81 98 GLU A CA 1
ATOM 784 C C . GLU A 1 98 ? 11.196 5.318 -9.040 1.00 67.81 98 GLU A C 1
ATOM 786 O O . GLU A 1 98 ? 12.114 5.270 -8.224 1.00 67.81 98 GLU A O 1
ATOM 791 N N . CYS A 1 99 ? 9.920 5.254 -8.662 1.00 73.00 99 CYS A N 1
ATOM 792 C CA . CYS A 1 99 ? 9.459 5.124 -7.286 1.00 73.00 99 CYS A CA 1
ATOM 793 C C . CYS A 1 99 ? 8.931 3.711 -6.984 1.00 73.00 99 CYS A C 1
ATOM 795 O O . CYS A 1 99 ? 8.167 3.525 -6.040 1.00 73.00 99 CYS A O 1
ATOM 797 N N . ALA A 1 100 ? 9.319 2.714 -7.788 1.00 80.38 100 ALA A N 1
ATOM 798 C CA . ALA A 1 100 ? 8.888 1.336 -7.597 1.00 80.38 100 ALA A CA 1
ATOM 799 C C . ALA A 1 100 ? 9.552 0.686 -6.374 1.00 80.38 100 ALA A C 1
ATOM 801 O O . ALA A 1 100 ? 10.768 0.752 -6.180 1.00 80.38 100 ALA A O 1
ATOM 802 N N . PHE A 1 101 ? 8.731 -0.010 -5.601 1.00 82.25 101 PHE A N 1
ATOM 803 C CA . PHE A 1 101 ? 9.097 -0.818 -4.453 1.00 82.25 101 PHE A CA 1
ATOM 804 C C . PHE A 1 101 ? 8.875 -2.298 -4.738 1.00 82.25 101 PHE A C 1
ATOM 806 O O . PHE A 1 101 ? 8.025 -2.690 -5.541 1.00 82.25 101 PHE A O 1
ATOM 813 N N . THR A 1 102 ? 9.635 -3.130 -4.044 1.00 87.31 102 THR A N 1
ATOM 814 C CA . THR A 1 102 ? 9.382 -4.569 -3.959 1.00 87.31 102 THR A CA 1
ATOM 815 C C . THR A 1 102 ? 8.133 -4.854 -3.121 1.00 87.31 102 THR A C 1
ATOM 817 O O . THR A 1 102 ? 7.687 -4.016 -2.335 1.00 87.31 102 THR A O 1
ATOM 820 N N . LEU A 1 103 ? 7.574 -6.060 -3.250 1.00 88.69 103 LEU A N 1
ATOM 821 C CA . LEU A 1 103 ? 6.407 -6.460 -2.462 1.00 88.69 103 LEU A CA 1
ATOM 822 C C . LEU A 1 103 ? 6.686 -6.440 -0.949 1.00 88.69 103 LEU A C 1
ATOM 824 O O . LEU A 1 103 ? 5.867 -5.942 -0.181 1.00 88.69 103 LEU A O 1
ATOM 828 N N . ASP A 1 104 ? 7.859 -6.912 -0.527 1.00 89.19 104 ASP A N 1
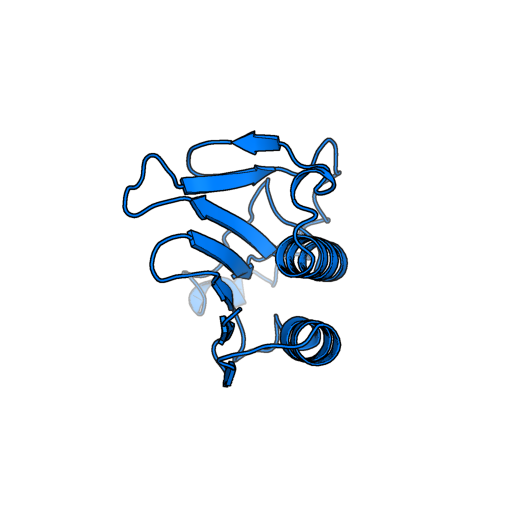ATOM 829 C CA . ASP A 1 104 ? 8.272 -6.916 0.883 1.00 89.19 104 ASP A CA 1
ATOM 830 C C . ASP A 1 104 ? 8.344 -5.489 1.448 1.00 89.19 104 ASP A C 1
ATOM 832 O O . ASP A 1 104 ? 7.916 -5.206 2.573 1.00 89.19 104 ASP A O 1
ATOM 836 N N . GLU A 1 105 ? 8.838 -4.549 0.638 1.00 88.50 105 GLU A N 1
ATOM 837 C CA . GLU A 1 105 ? 8.862 -3.139 1.003 1.00 88.50 105 GLU A CA 1
ATOM 838 C C . GLU A 1 105 ? 7.454 -2.558 1.111 1.00 88.50 105 GLU A C 1
ATOM 840 O O . GLU A 1 105 ? 7.229 -1.776 2.030 1.00 88.50 105 GLU A O 1
ATOM 845 N N . VAL A 1 106 ? 6.523 -2.915 0.220 1.00 90.00 106 VAL A N 1
ATOM 846 C CA . VAL A 1 106 ? 5.109 -2.503 0.306 1.00 90.00 106 VAL A CA 1
ATOM 847 C C . VAL A 1 106 ? 4.475 -3.032 1.588 1.00 90.00 106 VAL A C 1
ATOM 849 O O . VAL A 1 106 ? 3.894 -2.256 2.345 1.00 90.00 106 VAL A O 1
ATOM 852 N N . GLN A 1 107 ? 4.638 -4.324 1.876 1.00 92.88 107 GLN A N 1
ATOM 853 C CA . GLN A 1 107 ? 4.105 -4.949 3.087 1.00 92.88 107 GLN A CA 1
ATOM 854 C C . GLN A 1 107 ? 4.612 -4.262 4.355 1.00 92.88 107 GLN A C 1
ATOM 856 O O . GLN A 1 107 ? 3.831 -4.003 5.269 1.00 92.88 107 GLN A O 1
ATOM 861 N N . THR A 1 108 ? 5.895 -3.897 4.383 1.00 90.75 108 THR A N 1
ATOM 862 C CA . THR A 1 108 ? 6.482 -3.161 5.508 1.00 90.75 108 THR A CA 1
ATOM 863 C C . THR A 1 108 ? 5.827 -1.787 5.689 1.00 90.75 108 THR A C 1
ATOM 865 O O . THR A 1 108 ? 5.438 -1.448 6.803 1.00 90.75 108 THR A O 1
ATOM 868 N N . ILE A 1 109 ? 5.631 -1.007 4.612 1.00 89.88 109 ILE A N 1
ATOM 869 C CA . ILE A 1 109 ? 4.982 0.321 4.710 1.00 89.88 109 ILE A CA 1
ATOM 870 C C . ILE A 1 109 ? 3.567 0.192 5.232 1.00 89.88 109 ILE A C 1
ATOM 872 O O . ILE A 1 109 ? 3.176 0.929 6.132 1.00 89.88 109 ILE A O 1
ATOM 876 N N . PHE A 1 110 ? 2.784 -0.700 4.627 1.00 93.50 110 PHE A N 1
ATOM 877 C CA . PHE A 1 110 ? 1.382 -0.860 4.975 1.00 93.50 110 PHE A CA 1
ATOM 878 C C . PHE A 1 110 ? 1.258 -1.335 6.427 1.00 93.50 110 PHE A C 1
ATOM 880 O O . PHE A 1 110 ? 0.413 -0.828 7.162 1.00 93.50 110 PHE A O 1
ATOM 887 N N . GLY A 1 111 ? 2.143 -2.236 6.868 1.00 94.00 111 GLY A N 1
ATOM 888 C CA . GLY A 1 111 ? 2.230 -2.667 8.262 1.00 94.00 111 GLY A CA 1
ATOM 889 C C . GLY A 1 111 ? 2.563 -1.524 9.225 1.00 94.00 111 GLY A C 1
ATOM 890 O O . GLY A 1 111 ? 1.901 -1.376 10.252 1.00 94.00 111 GLY A O 1
ATOM 891 N N . ASP A 1 112 ? 3.539 -0.676 8.892 1.00 91.56 112 ASP A N 1
ATOM 892 C CA . ASP A 1 112 ? 3.875 0.493 9.712 1.00 91.56 112 ASP A CA 1
ATOM 893 C C . ASP A 1 112 ? 2.759 1.544 9.718 1.00 91.56 112 ASP A C 1
ATOM 895 O O . ASP A 1 112 ? 2.482 2.133 10.763 1.00 91.56 112 ASP A O 1
ATOM 899 N N . TYR A 1 113 ? 2.062 1.738 8.597 1.00 92.00 113 TYR A N 1
ATOM 900 C CA . TYR A 1 113 ? 0.906 2.629 8.514 1.00 92.00 113 TYR A CA 1
ATOM 901 C C . TYR A 1 113 ? -0.255 2.147 9.393 1.00 92.00 113 TYR A C 1
ATOM 903 O O . TYR A 1 113 ? -0.823 2.945 10.148 1.00 92.00 113 TYR A O 1
ATOM 911 N N . LEU A 1 114 ? -0.564 0.843 9.354 1.00 94.38 114 LEU A N 1
ATOM 912 C CA . LEU A 1 114 ? -1.567 0.212 10.218 1.00 94.38 114 LEU A CA 1
ATOM 913 C C . LEU A 1 114 ? -1.212 0.375 11.702 1.00 94.38 114 LEU A C 1
ATOM 915 O O . LEU A 1 114 ? -2.085 0.661 12.519 1.00 94.38 114 LEU A O 1
ATOM 919 N N . ALA A 1 115 ? 0.070 0.231 12.043 1.00 92.69 115 ALA A N 1
ATOM 920 C CA . ALA A 1 115 ? 0.571 0.345 13.410 1.00 92.69 115 ALA A CA 1
ATOM 921 C C . ALA A 1 115 ? 0.707 1.794 13.923 1.00 92.69 115 ALA A C 1
ATOM 923 O O . ALA A 1 115 ? 1.118 1.983 15.068 1.00 92.69 115 ALA A O 1
ATOM 924 N N . GLY A 1 116 ? 0.411 2.812 13.105 1.00 88.69 116 GLY A N 1
ATOM 925 C CA . GLY A 1 116 ? 0.598 4.220 13.479 1.00 88.69 116 GLY A CA 1
ATOM 926 C C . GLY A 1 116 ? 2.071 4.628 13.616 1.00 88.69 116 GLY A C 1
ATOM 927 O O . GLY A 1 116 ? 2.416 5.477 14.438 1.00 88.69 116 GLY A O 1
ATOM 928 N N . ARG A 1 117 ? 2.961 3.971 12.862 1.00 86.44 117 ARG A N 1
ATOM 929 C CA . ARG A 1 117 ? 4.416 4.185 12.857 1.00 86.44 117 ARG A CA 1
ATOM 930 C C . ARG A 1 117 ? 4.894 4.833 11.561 1.00 86.44 117 ARG A C 1
ATOM 932 O O . ARG A 1 117 ? 5.964 4.509 11.055 1.00 86.44 117 ARG A O 1
ATOM 939 N N . GLU A 1 118 ? 4.143 5.780 11.010 1.00 76.12 118 GLU A N 1
ATOM 940 C CA . GLU A 1 118 ? 4.476 6.386 9.714 1.00 76.12 118 GLU A CA 1
ATOM 941 C C . GLU A 1 118 ? 5.824 7.113 9.708 1.00 76.12 118 GLU A C 1
ATOM 943 O O . GLU A 1 118 ? 6.475 7.203 8.669 1.00 76.12 118 GLU A O 1
ATOM 948 N N . SER A 1 119 ? 6.274 7.597 10.869 1.00 69.81 119 SER A N 1
ATOM 949 C CA . SER A 1 119 ? 7.598 8.204 11.051 1.00 69.81 119 SER A CA 1
ATOM 950 C C . SER A 1 119 ? 8.760 7.228 10.826 1.00 69.81 119 SER A C 1
ATOM 952 O O . SER A 1 119 ? 9.886 7.674 10.605 1.00 69.81 119 SER A O 1
ATOM 954 N N . TYR A 1 120 ? 8.501 5.917 10.853 1.00 67.00 120 TYR A N 1
ATOM 955 C CA . TYR A 1 120 ? 9.484 4.862 10.603 1.00 67.00 120 TYR A CA 1
ATOM 956 C C . TYR A 1 120 ? 9.581 4.475 9.127 1.00 67.00 120 TYR A C 1
ATOM 958 O O . TYR A 1 120 ? 10.524 3.780 8.763 1.00 67.00 120 TYR A O 1
ATOM 966 N N . ILE A 1 121 ? 8.668 4.949 8.269 1.00 66.00 121 ILE A N 1
ATOM 967 C CA . ILE A 1 121 ? 8.702 4.693 6.827 1.00 66.00 121 ILE A CA 1
ATOM 968 C C . ILE A 1 121 ? 9.906 5.467 6.245 1.00 66.00 121 ILE A C 1
ATOM 970 O O . ILE A 1 121 ? 9.848 6.695 6.151 1.00 66.00 121 ILE A O 1
ATOM 974 N N . PRO A 1 122 ? 11.012 4.807 5.838 1.00 54.78 122 PRO A N 1
ATOM 975 C CA . PRO A 1 122 ? 12.274 5.473 5.501 1.00 54.78 122 PRO A CA 1
ATOM 976 C C . PRO A 1 122 ? 12.252 6.030 4.066 1.00 54.78 122 PRO A C 1
ATOM 978 O O . PRO A 1 122 ? 13.073 5.666 3.224 1.00 54.78 122 PRO A O 1
ATOM 981 N N . ARG A 1 123 ? 11.270 6.876 3.744 1.00 63.81 123 ARG A N 1
ATOM 982 C CA . ARG A 1 123 ? 10.954 7.306 2.372 1.00 63.81 123 ARG A CA 1
ATOM 983 C C . ARG A 1 123 ? 10.769 8.814 2.335 1.00 63.81 123 ARG A C 1
ATOM 985 O O . ARG A 1 123 ? 10.256 9.406 3.283 1.00 63.81 123 ARG A O 1
ATOM 992 N N . LYS A 1 124 ? 11.209 9.447 1.248 1.00 64.44 124 LYS A N 1
ATOM 993 C CA . LYS A 1 124 ? 10.885 10.854 1.005 1.00 64.44 124 LYS A CA 1
ATOM 994 C C . LYS A 1 124 ? 9.489 10.874 0.386 1.00 64.44 124 LYS A C 1
ATOM 996 O O . LYS A 1 124 ? 9.285 10.235 -0.639 1.00 64.44 124 LYS A O 1
ATOM 1001 N N . TRP A 1 125 ? 8.543 11.544 1.032 1.00 68.25 125 TRP A N 1
ATOM 1002 C CA . TRP A 1 125 ? 7.249 11.855 0.433 1.00 68.25 125 TRP A CA 1
ATOM 1003 C C . TRP A 1 125 ? 7.454 13.057 -0.482 1.00 68.25 125 TRP A C 1
ATOM 1005 O O . TRP A 1 125 ? 7.887 14.106 -0.003 1.00 68.25 125 TRP A O 1
ATOM 1015 N N . ASP A 1 126 ? 7.226 12.885 -1.780 1.00 64.94 126 ASP A N 1
ATOM 1016 C CA . ASP A 1 126 ? 7.297 13.978 -2.753 1.00 64.94 126 ASP A CA 1
ATOM 1017 C C . ASP A 1 126 ? 5.914 14.228 -3.360 1.00 64.94 126 ASP A C 1
ATOM 1019 O O . ASP A 1 126 ? 5.128 13.291 -3.516 1.00 64.94 126 ASP A O 1
ATOM 1023 N N . GLN A 1 127 ? 5.599 15.490 -3.651 1.00 55.03 127 GLN A N 1
ATOM 1024 C CA . GLN A 1 127 ? 4.346 15.852 -4.318 1.00 55.03 127 GLN A CA 1
ATOM 1025 C C . GLN A 1 127 ? 4.498 15.652 -5.831 1.00 55.03 127 GLN A C 1
ATOM 1027 O O . GLN A 1 127 ? 5.482 16.102 -6.416 1.00 55.03 127 GLN A O 1
ATOM 1032 N N . GLY A 1 128 ? 3.503 15.035 -6.472 1.00 53.44 128 GLY A N 1
ATOM 1033 C CA . GLY A 1 128 ? 3.445 14.869 -7.930 1.00 53.44 128 GLY A CA 1
ATOM 1034 C C . GLY A 1 128 ? 3.757 13.456 -8.436 1.00 53.44 128 GLY A C 1
ATOM 1035 O O . GLY A 1 128 ? 3.830 12.505 -7.666 1.00 53.44 128 GLY A O 1
ATOM 1036 N N . PHE A 1 129 ? 3.904 13.328 -9.758 1.00 53.06 129 PHE A N 1
ATOM 1037 C CA . PHE A 1 129 ? 4.029 12.047 -10.463 1.00 53.06 129 PHE A CA 1
ATOM 1038 C C . PHE A 1 129 ? 5.474 11.520 -10.473 1.00 53.06 129 PHE A C 1
ATOM 1040 O O . PHE A 1 129 ? 6.414 12.261 -10.755 1.00 53.06 129 PHE A O 1
ATOM 1047 N N . CYS A 1 130 ? 5.633 10.214 -10.238 1.00 56.94 130 CYS A N 1
ATOM 1048 C CA . CYS A 1 130 ? 6.896 9.469 -10.365 1.00 56.94 130 CYS A CA 1
ATOM 1049 C C . CYS A 1 130 ? 6.985 8.680 -11.691 1.00 56.94 130 CYS A C 1
ATOM 1051 O O . CYS A 1 130 ? 7.542 7.573 -11.731 1.00 56.94 130 CYS A O 1
ATOM 1053 N N . ASP A 1 131 ? 6.390 9.206 -12.758 1.00 51.19 131 ASP A N 1
ATOM 1054 C CA . ASP A 1 131 ? 6.355 8.540 -14.059 1.00 51.19 131 ASP A CA 1
ATOM 1055 C C . ASP A 1 131 ? 7.537 8.992 -14.921 1.00 51.19 131 ASP A C 1
ATOM 1057 O O . ASP A 1 131 ? 7.956 10.152 -14.868 1.00 51.19 131 ASP A O 1
ATOM 1061 N N . ARG A 1 132 ? 8.085 8.065 -15.710 1.00 47.09 132 ARG A N 1
ATOM 1062 C CA . ARG A 1 132 ? 9.134 8.334 -16.696 1.00 47.09 132 ARG A CA 1
ATOM 1063 C C . ARG A 1 132 ? 8.635 8.051 -18.104 1.00 47.09 132 ARG A C 1
ATOM 1065 O O . ARG A 1 132 ? 7.924 7.037 -18.274 1.00 47.09 132 ARG A O 1
#

Radius of gyration: 15.3 Å; chains: 1; bounding box: 33×31×46 Å

pLDDT: mean 75.47, std 17.94, range [36.41, 97.56]

Secondary structure (DSSP, 8-state):
-EEEESS-EETT--HHHHHHHHTTTTSTT--EEEEESSSSEEEEEEEETTEEEEEEEESSSGGGEEEEEESSPPPPPPPPPPPGGGGGT-TT----BTT-B-HHHHHHHHHHHHTT-GGG--EEEEES--B-

Sequence (132 aa):
MRLETDLTEIADVTAEELHRELARLGSDDNARAILSRDAHTYLQTAIFDNGFVVERRDGGGEETHFHAVPRHAKLPGVKPKPAWWKRVWFSGLYITSECAFTLDEVQTIFGDYLAGRESYIPRKWDQGFCDR

Organism: NCBI:txid1581420